Protein AF-A0A7Z9JFW4-F1 (afdb_monomer_lite)

Structure (mmCIF, N/CA/C/O backbone):
data_AF-A0A7Z9JFW4-F1
#
_entry.id   AF-A0A7Z9JFW4-F1
#
loop_
_atom_site.group_PDB
_atom_site.id
_atom_site.type_symbol
_atom_site.label_atom_id
_atom_site.label_alt_id
_atom_site.label_comp_id
_atom_site.label_asym_id
_atom_site.label_entity_id
_atom_site.label_seq_id
_atom_site.pdbx_PDB_ins_code
_atom_site.Cartn_x
_atom_site.Cartn_y
_atom_site.Cartn_z
_atom_site.occupancy
_atom_site.B_iso_or_equiv
_atom_site.auth_seq_id
_atom_site.auth_comp_id
_atom_site.auth_asym_id
_atom_site.auth_atom_id
_atom_site.pdbx_PDB_model_num
ATOM 1 N N . MET A 1 1 ? 30.391 -10.527 -26.927 1.00 85.06 1 MET A N 1
ATOM 2 C CA . MET A 1 1 ? 29.867 -9.853 -25.715 1.00 85.06 1 MET A CA 1
ATOM 3 C C . MET A 1 1 ? 31.038 -9.530 -24.788 1.00 85.06 1 MET A C 1
ATOM 5 O O . MET A 1 1 ? 31.976 -10.311 -24.766 1.00 85.06 1 MET A O 1
ATOM 9 N N . VAL A 1 2 ? 31.028 -8.392 -24.086 1.00 90.12 2 VAL A N 1
ATOM 10 C CA . VAL A 1 2 ? 32.145 -7.862 -23.277 1.00 90.12 2 VAL A CA 1
ATOM 11 C C . VAL A 1 2 ? 31.632 -7.439 -21.902 1.00 90.12 2 VAL A C 1
ATOM 13 O O . VAL A 1 2 ? 30.610 -6.757 -21.819 1.00 90.12 2 VAL A O 1
ATOM 16 N N . LEU A 1 3 ? 32.345 -7.816 -20.838 1.00 91.31 3 LEU A N 1
ATOM 17 C CA . LEU A 1 3 ? 32.046 -7.387 -19.472 1.00 91.31 3 LEU A CA 1
ATOM 18 C C . LEU A 1 3 ? 32.470 -5.926 -19.276 1.00 91.31 3 LEU A C 1
ATOM 20 O O . LEU A 1 3 ? 33.611 -5.555 -19.544 1.00 91.31 3 LEU A O 1
ATOM 24 N N . ARG A 1 4 ? 31.547 -5.095 -18.805 1.00 89.81 4 ARG A N 1
ATOM 25 C CA . ARG A 1 4 ? 31.754 -3.680 -18.491 1.00 89.81 4 ARG A CA 1
ATOM 26 C C . ARG A 1 4 ? 31.189 -3.379 -17.105 1.00 89.81 4 ARG A C 1
ATOM 28 O O . ARG A 1 4 ? 30.369 -4.128 -16.580 1.00 89.81 4 ARG A O 1
ATOM 35 N N . THR A 1 5 ? 31.612 -2.265 -16.521 1.00 90.56 5 THR A N 1
ATOM 36 C CA . THR A 1 5 ? 31.156 -1.825 -15.197 1.00 90.56 5 THR A CA 1
ATOM 37 C C . THR A 1 5 ? 30.564 -0.428 -15.311 1.00 90.56 5 THR A C 1
ATOM 39 O O . THR A 1 5 ? 31.155 0.446 -15.941 1.00 90.56 5 THR A O 1
ATOM 42 N N . GLY A 1 6 ? 29.387 -0.215 -14.726 1.00 88.12 6 GLY A N 1
ATOM 43 C CA . GLY A 1 6 ? 28.701 1.077 -14.700 1.00 88.12 6 GLY A CA 1
ATOM 44 C C . GLY A 1 6 ? 28.159 1.408 -13.312 1.00 88.12 6 GLY A C 1
ATOM 45 O O . GLY A 1 6 ? 28.368 0.668 -12.354 1.00 88.12 6 GLY A O 1
ATOM 46 N N . ARG A 1 7 ? 27.409 2.513 -13.202 1.00 88.69 7 ARG A N 1
ATOM 47 C CA . ARG A 1 7 ? 26.859 3.016 -11.925 1.00 88.69 7 ARG A CA 1
ATOM 48 C C . ARG A 1 7 ? 26.013 1.989 -11.160 1.00 88.69 7 ARG A C 1
ATOM 50 O O . ARG A 1 7 ? 25.976 2.028 -9.937 1.00 88.69 7 ARG A O 1
ATOM 57 N N . TYR A 1 8 ? 25.305 1.121 -11.877 1.00 83.94 8 TYR A N 1
ATOM 58 C CA . TYR A 1 8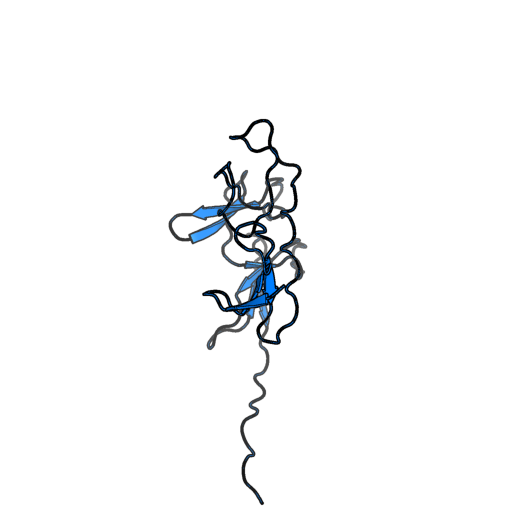 ? 24.376 0.147 -11.296 1.00 83.94 8 TYR A CA 1
ATOM 59 C C . TYR A 1 8 ? 24.993 -1.248 -11.100 1.00 83.94 8 TYR A C 1
ATOM 61 O O . TYR A 1 8 ? 24.293 -2.139 -10.636 1.00 83.94 8 TYR A O 1
ATOM 69 N N . GLY A 1 9 ? 26.276 -1.442 -11.438 1.00 88.44 9 GLY A N 1
ATOM 70 C CA . GLY A 1 9 ? 26.973 -2.725 -11.310 1.00 88.44 9 GLY A CA 1
ATOM 71 C C . GLY A 1 9 ? 27.695 -3.172 -12.583 1.00 88.44 9 GLY A C 1
ATOM 72 O O . GLY A 1 9 ? 27.882 -2.397 -13.529 1.00 88.44 9 GLY A O 1
ATOM 73 N N . LYS A 1 10 ? 28.127 -4.438 -12.586 1.00 91.38 10 LYS A N 1
ATOM 74 C CA . LYS A 1 10 ? 28.720 -5.099 -13.755 1.00 91.38 10 LYS A CA 1
ATOM 75 C C . LYS A 1 10 ? 27.616 -5.501 -14.737 1.00 91.38 10 LYS A C 1
ATOM 77 O O . LYS A 1 10 ? 26.527 -5.902 -14.338 1.00 91.38 10 LYS A O 1
ATOM 82 N N . PHE A 1 11 ? 27.900 -5.402 -16.026 1.00 93.12 11 PHE A N 1
ATOM 83 C CA . PHE A 1 11 ? 26.982 -5.785 -17.092 1.00 93.12 11 PHE A CA 1
ATOM 84 C C . PHE A 1 11 ? 27.750 -6.308 -18.302 1.00 93.12 11 PHE A C 1
ATOM 86 O O . PHE A 1 11 ? 28.926 -6.011 -18.499 1.00 93.12 11 PHE A O 1
ATOM 93 N N . VAL A 1 12 ? 27.076 -7.086 -19.136 1.00 92.69 12 VAL A N 1
ATOM 94 C CA . VAL A 1 12 ? 27.620 -7.627 -20.377 1.00 92.69 12 VAL A CA 1
ATOM 95 C C . VAL A 1 12 ? 26.999 -6.876 -21.546 1.00 92.69 12 VAL A C 1
ATOM 97 O O . VAL A 1 12 ? 25.784 -6.893 -21.719 1.00 92.69 12 VAL A O 1
ATOM 100 N N . ALA A 1 13 ? 27.828 -6.219 -22.352 1.00 92.12 13 ALA A N 1
ATOM 101 C CA . ALA A 1 13 ? 27.405 -5.474 -23.537 1.00 92.12 13 ALA A CA 1
ATOM 102 C C . ALA A 1 13 ? 27.876 -6.149 -24.831 1.00 92.12 13 ALA A C 1
ATOM 104 O O . ALA A 1 13 ? 28.789 -6.981 -24.826 1.00 92.12 13 ALA A O 1
ATOM 105 N N . CYS A 1 14 ? 27.290 -5.785 -25.970 1.00 92.75 14 CYS A N 1
ATOM 106 C CA . CYS A 1 14 ? 27.817 -6.222 -27.259 1.00 92.75 14 CYS A CA 1
ATOM 107 C C . CYS A 1 14 ? 29.221 -5.640 -27.523 1.00 92.75 14 CYS A C 1
ATOM 109 O O . CYS A 1 14 ? 29.525 -4.508 -27.148 1.00 92.75 14 CYS A O 1
ATOM 111 N N . SER A 1 15 ? 30.095 -6.414 -28.173 1.00 91.75 15 SER A N 1
ATOM 112 C CA . SER A 1 15 ? 31.443 -5.959 -28.552 1.00 91.75 15 SER A CA 1
ATOM 113 C C . SER A 1 15 ? 31.411 -4.881 -29.636 1.00 91.75 15 SER A C 1
ATOM 115 O O . SER A 1 15 ? 32.316 -4.058 -29.694 1.00 91.75 15 SER A O 1
ATOM 117 N N . THR A 1 16 ? 30.366 -4.862 -30.466 1.00 92.62 16 THR A N 1
ATOM 118 C CA . THR A 1 16 ? 30.209 -3.949 -31.609 1.00 92.62 16 THR A CA 1
ATOM 119 C C . THR A 1 16 ? 29.447 -2.663 -31.277 1.00 92.62 16 THR A C 1
ATOM 121 O O . THR A 1 16 ? 29.047 -1.941 -32.191 1.00 92.62 16 THR A O 1
ATOM 124 N N . TYR A 1 17 ? 29.238 -2.343 -29.995 1.00 86.81 17 TYR A N 1
ATOM 125 C CA . TYR A 1 17 ? 28.666 -1.058 -29.578 1.00 86.81 17 TYR A CA 1
ATOM 126 C C . TYR A 1 17 ? 29.443 0.110 -30.222 1.00 86.81 17 TYR A C 1
ATOM 128 O O . TYR A 1 17 ? 30.673 0.109 -30.144 1.00 86.81 17 TYR A O 1
ATOM 136 N N . PRO A 1 18 ? 28.782 1.102 -30.852 1.00 88.06 18 PRO A N 1
ATOM 137 C CA . PRO A 1 18 ? 27.354 1.436 -30.768 1.00 88.06 18 PRO A CA 1
ATOM 138 C C . PRO A 1 18 ? 26.443 0.772 -31.817 1.00 88.06 18 PRO A C 1
ATOM 140 O O . PRO A 1 18 ? 25.244 1.017 -31.800 1.00 88.06 18 PRO A O 1
ATOM 143 N N . LYS A 1 19 ? 26.965 -0.071 -32.721 1.00 91.38 19 LYS A N 1
ATOM 144 C CA . LYS A 1 19 ? 26.150 -0.745 -33.757 1.00 91.38 19 LYS A CA 1
ATOM 145 C C . LYS A 1 19 ? 25.179 -1.784 -33.180 1.00 91.38 19 LYS A C 1
ATOM 147 O O . LYS A 1 19 ? 24.217 -2.152 -33.840 1.00 91.38 19 LYS A O 1
ATOM 152 N N . CYS A 1 20 ? 25.445 -2.272 -31.970 1.00 90.12 20 CYS A N 1
ATOM 153 C CA . CYS A 1 20 ? 24.558 -3.145 -31.210 1.00 90.12 20 CYS A CA 1
ATOM 154 C C . CYS A 1 20 ? 24.521 -2.673 -29.750 1.00 90.12 20 CYS A C 1
ATOM 156 O O . CYS A 1 20 ? 25.565 -2.564 -29.103 1.00 90.12 20 CYS A O 1
ATOM 158 N N . ASP A 1 21 ? 23.320 -2.399 -29.247 1.00 88.12 21 ASP A N 1
ATOM 159 C CA . ASP A 1 21 ? 23.014 -1.815 -27.935 1.00 88.12 21 ASP A CA 1
ATOM 160 C C . ASP A 1 21 ? 22.497 -2.842 -26.913 1.00 88.12 21 ASP A C 1
ATOM 162 O O . ASP A 1 21 ? 22.077 -2.488 -25.813 1.00 88.12 21 ASP A O 1
ATOM 166 N N . HIS A 1 22 ? 22.568 -4.131 -27.245 1.00 89.56 22 HIS A N 1
ATOM 167 C CA . HIS A 1 22 ? 22.142 -5.202 -26.355 1.00 89.56 22 HIS A CA 1
ATOM 168 C C . HIS A 1 22 ? 23.008 -5.268 -25.082 1.00 89.56 22 HIS A C 1
ATOM 170 O O . HIS A 1 22 ? 24.235 -5.428 -25.152 1.00 89.56 22 HIS A O 1
ATOM 176 N N . VAL A 1 23 ? 22.355 -5.199 -23.916 1.00 89.38 23 VAL A N 1
ATOM 177 C CA . VAL A 1 23 ? 22.977 -5.208 -22.584 1.00 89.38 23 VAL A CA 1
ATOM 178 C C . VAL A 1 23 ? 22.273 -6.209 -21.668 1.00 89.38 23 VAL A C 1
ATOM 180 O O . VAL A 1 23 ? 21.050 -6.227 -21.579 1.00 89.38 23 VAL A O 1
ATOM 183 N N . ILE A 1 24 ? 23.057 -7.008 -20.943 1.00 89.56 24 ILE A N 1
ATOM 184 C CA . ILE A 1 24 ? 22.593 -7.928 -19.900 1.00 89.56 24 ILE A CA 1
ATOM 185 C C . ILE A 1 24 ? 23.188 -7.472 -18.569 1.00 89.56 24 ILE A C 1
ATOM 187 O O . ILE A 1 24 ? 24.409 -7.433 -18.420 1.00 89.56 24 ILE A O 1
ATOM 191 N N . ASN A 1 25 ? 22.344 -7.138 -17.596 1.00 89.69 25 ASN A N 1
ATOM 192 C CA . ASN A 1 25 ? 22.808 -6.772 -16.257 1.00 89.69 25 ASN A CA 1
ATOM 193 C C . ASN A 1 25 ? 23.199 -8.023 -15.463 1.00 89.69 25 ASN A C 1
ATOM 195 O O . ASN A 1 25 ? 22.567 -9.071 -15.614 1.00 89.69 25 ASN A O 1
ATOM 199 N N . LEU A 1 26 ? 24.221 -7.902 -14.615 1.00 90.25 26 LEU A N 1
ATOM 200 C CA . LEU A 1 26 ? 24.648 -8.971 -13.719 1.00 90.25 26 LEU A CA 1
ATOM 201 C C . LEU A 1 26 ? 24.434 -8.581 -12.252 1.00 90.25 26 LEU A C 1
ATOM 203 O O . LEU A 1 26 ? 24.562 -7.409 -11.891 1.00 90.25 26 LEU A O 1
ATOM 207 N N . ASP A 1 27 ? 24.150 -9.574 -11.415 1.00 86.44 27 ASP A N 1
ATOM 208 C CA . ASP A 1 27 ? 24.157 -9.456 -9.959 1.00 86.44 27 ASP A CA 1
ATOM 209 C C . ASP A 1 27 ? 25.582 -9.296 -9.407 1.00 86.44 27 ASP A C 1
ATOM 211 O O . ASP A 1 27 ? 26.580 -9.407 -10.129 1.00 86.44 27 ASP A O 1
ATOM 215 N N . LYS A 1 28 ? 25.693 -9.044 -8.095 1.00 83.56 28 LYS A N 1
ATOM 216 C CA . LYS A 1 28 ? 26.990 -8.921 -7.402 1.00 83.56 28 LYS A CA 1
ATOM 217 C C . LYS A 1 28 ? 27.861 -10.170 -7.578 1.00 83.56 28 LYS A C 1
ATOM 219 O O . LYS A 1 28 ? 29.071 -10.035 -7.745 1.00 83.56 28 LYS A O 1
ATOM 224 N N . ASP A 1 29 ? 27.228 -11.337 -7.633 1.00 84.50 29 ASP A N 1
ATOM 225 C CA . ASP A 1 29 ? 27.869 -12.646 -7.796 1.00 84.50 29 ASP A CA 1
ATOM 226 C C . ASP A 1 29 ? 28.155 -13.006 -9.268 1.00 84.50 29 ASP A C 1
ATOM 228 O O . ASP A 1 29 ? 28.641 -14.091 -9.566 1.00 84.50 29 ASP A O 1
ATOM 232 N N . GLY A 1 30 ? 27.870 -12.102 -10.217 1.00 81.69 30 GLY A N 1
ATOM 233 C CA . GLY A 1 30 ? 28.146 -12.301 -11.645 1.00 81.69 30 GLY A CA 1
ATOM 234 C C . GLY A 1 30 ? 27.074 -13.081 -12.413 1.00 81.69 30 GLY A C 1
ATOM 235 O O . GLY A 1 30 ? 27.242 -13.327 -13.608 1.00 81.69 30 GLY A O 1
ATOM 236 N N . ASN A 1 31 ? 25.961 -13.427 -11.766 1.00 87.06 31 ASN A N 1
ATOM 237 C CA . ASN A 1 31 ? 24.826 -14.099 -12.399 1.00 87.06 31 ASN A CA 1
ATOM 238 C C . ASN A 1 31 ? 23.979 -13.126 -13.224 1.00 87.06 31 ASN A C 1
ATOM 240 O O . ASN A 1 31 ? 23.897 -11.942 -12.909 1.00 87.06 31 ASN A O 1
ATOM 244 N N . LYS A 1 32 ? 23.342 -13.615 -14.295 1.00 87.00 32 LYS A N 1
ATOM 245 C CA . LYS A 1 32 ? 22.461 -12.791 -15.136 1.00 87.00 32 LYS A CA 1
ATOM 246 C C . LYS A 1 32 ? 21.197 -12.431 -14.363 1.00 87.00 32 LYS A C 1
ATOM 248 O O . LYS A 1 32 ? 20.466 -13.324 -13.943 1.00 87.00 32 LYS A O 1
ATOM 253 N N . LEU A 1 33 ? 20.911 -11.136 -14.264 1.00 84.75 33 LEU A N 1
ATOM 254 C CA . LEU A 1 33 ? 19.649 -10.664 -13.711 1.00 84.75 33 LEU A CA 1
ATOM 255 C C . LEU A 1 33 ? 18.500 -11.043 -14.654 1.00 84.75 33 LEU A C 1
ATOM 257 O O . LEU A 1 33 ? 18.603 -10.790 -15.863 1.00 84.75 33 LEU A O 1
ATOM 261 N N . PRO A 1 34 ? 17.396 -11.601 -14.132 1.00 80.75 34 PRO A N 1
ATOM 262 C CA . PRO A 1 34 ? 16.210 -11.816 -14.939 1.00 80.75 34 PRO A CA 1
ATOM 263 C C . PRO A 1 34 ? 15.689 -10.473 -15.478 1.00 80.75 34 PRO A C 1
ATOM 265 O O . PRO A 1 34 ? 15.812 -9.434 -14.812 1.00 80.75 34 PRO A O 1
ATOM 268 N N . PRO A 1 35 ? 15.109 -10.458 -16.693 1.00 77.75 35 PRO A N 1
ATOM 269 C CA . PRO A 1 35 ? 14.462 -9.266 -17.213 1.00 77.75 35 PRO A CA 1
ATOM 270 C C . PRO A 1 35 ? 13.348 -8.835 -16.260 1.00 77.75 35 PRO A C 1
ATOM 272 O O . PRO A 1 35 ? 12.663 -9.656 -15.650 1.00 77.75 35 PRO A O 1
ATOM 275 N N . LYS A 1 36 ? 13.164 -7.521 -16.130 1.00 77.00 36 LYS A N 1
ATOM 276 C CA . LYS A 1 36 ? 12.109 -6.979 -15.280 1.00 77.00 36 LYS A CA 1
ATOM 277 C C . LYS A 1 36 ? 10.753 -7.436 -15.809 1.00 77.00 36 LYS A C 1
ATOM 279 O O . LYS A 1 36 ? 10.448 -7.205 -16.978 1.00 77.00 36 LYS A O 1
ATOM 284 N N . GLU A 1 37 ? 9.955 -8.034 -14.933 1.00 78.12 37 GLU A N 1
ATOM 285 C CA . GLU A 1 37 ? 8.599 -8.469 -15.252 1.00 78.12 37 GLU A CA 1
ATOM 286 C C . GLU A 1 37 ? 7.786 -7.312 -15.856 1.00 78.12 37 GLU A C 1
ATOM 288 O O . GLU A 1 37 ? 7.856 -6.175 -15.355 1.00 78.12 37 GLU A O 1
ATOM 293 N N . PRO A 1 38 ? 7.035 -7.569 -16.942 1.00 76.69 38 PRO A N 1
ATOM 294 C CA . PRO A 1 38 ? 6.158 -6.566 -17.510 1.00 76.69 38 PRO A CA 1
ATOM 295 C C . PRO A 1 38 ? 5.085 -6.172 -16.485 1.00 76.69 38 PRO A C 1
ATOM 297 O O . PRO A 1 38 ? 4.685 -6.979 -15.645 1.00 76.69 38 PRO A O 1
ATOM 300 N N . PRO A 1 39 ? 4.607 -4.921 -16.531 1.00 78.69 39 PRO A N 1
ATOM 301 C CA . PRO A 1 39 ? 3.555 -4.479 -15.632 1.00 78.69 39 PRO A CA 1
ATOM 302 C C . PRO A 1 39 ? 2.262 -5.260 -15.892 1.00 78.69 39 PRO A C 1
ATOM 304 O O . PRO A 1 39 ? 1.859 -5.446 -17.042 1.00 78.69 39 PRO A O 1
ATOM 307 N N . VAL A 1 40 ? 1.604 -5.682 -14.813 1.00 83.38 40 VAL A N 1
ATOM 308 C CA . VAL A 1 40 ? 0.330 -6.408 -14.877 1.00 83.38 40 VAL A CA 1
ATOM 309 C C . VAL A 1 40 ? -0.772 -5.434 -15.287 1.00 83.38 40 VAL A C 1
ATOM 311 O O . VAL A 1 40 ? -0.892 -4.350 -14.707 1.00 83.38 40 VAL A O 1
ATOM 314 N N . LYS A 1 41 ? -1.554 -5.801 -16.306 1.00 81.31 41 LYS A N 1
ATOM 315 C CA . LYS A 1 41 ? -2.728 -5.035 -16.744 1.00 81.31 41 LYS A CA 1
ATOM 316 C C . LYS A 1 41 ? -3.878 -5.253 -15.769 1.00 81.31 41 LYS A C 1
ATOM 318 O O . LYS A 1 41 ? -4.068 -6.374 -15.312 1.00 81.31 41 LYS A O 1
ATOM 323 N N . THR A 1 42 ? -4.618 -4.195 -15.460 1.00 83.31 42 THR A N 1
ATOM 324 C CA . THR A 1 42 ? -5.864 -4.289 -14.693 1.00 83.31 42 THR A CA 1
ATOM 325 C C . THR A 1 42 ? -7.070 -4.089 -15.598 1.00 83.31 42 THR A C 1
ATOM 327 O O . THR A 1 42 ? -6.957 -3.525 -16.686 1.00 83.31 42 THR A O 1
ATOM 330 N N . ASP A 1 43 ? -8.241 -4.494 -15.112 1.00 80.56 43 ASP A N 1
ATOM 331 C CA . ASP A 1 43 ? -9.507 -4.392 -15.847 1.00 80.56 43 ASP A CA 1
ATOM 332 C C . ASP A 1 43 ? -10.083 -2.965 -15.882 1.00 80.56 43 ASP A C 1
ATOM 334 O O . ASP A 1 43 ? -11.096 -2.702 -16.526 1.00 80.56 43 ASP A O 1
ATOM 338 N N . LYS A 1 44 ? -9.438 -2.010 -15.199 1.00 80.31 44 LYS A N 1
ATOM 339 C CA . LYS A 1 44 ? -9.903 -0.622 -15.111 1.00 80.31 44 LYS A CA 1
ATOM 340 C C . LYS A 1 44 ? -9.354 0.233 -16.242 1.00 80.31 44 LYS A C 1
ATOM 342 O O . LYS A 1 44 ? -8.147 0.276 -16.485 1.00 80.31 44 LYS A O 1
ATOM 347 N N . GLU A 1 45 ? -10.233 1.009 -16.861 1.00 84.88 45 GLU A N 1
ATOM 348 C CA . GLU A 1 45 ? -9.853 2.009 -17.853 1.00 84.88 45 GLU A CA 1
ATOM 349 C C . GLU A 1 45 ? -9.233 3.250 -17.201 1.00 84.88 45 GLU A C 1
ATOM 351 O O . GLU A 1 45 ? -9.638 3.714 -16.134 1.00 84.88 45 GLU A O 1
ATOM 356 N N . CYS A 1 46 ? -8.249 3.838 -17.872 1.00 83.12 46 CYS A N 1
ATOM 357 C CA . CYS A 1 46 ? -7.659 5.099 -17.472 1.00 83.12 46 CYS A CA 1
ATO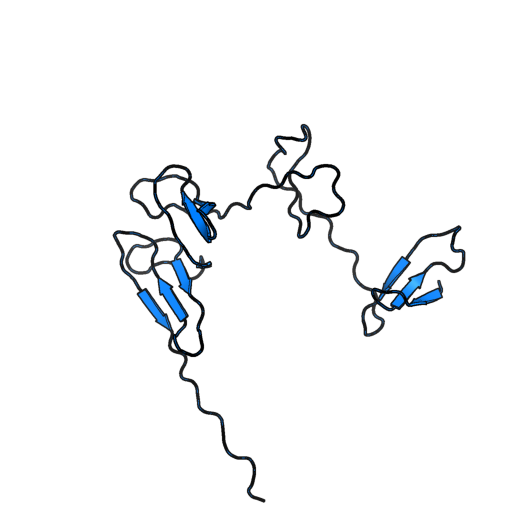M 358 C C . CYS A 1 46 ? -8.596 6.253 -17.869 1.00 83.12 46 CYS A C 1
ATOM 360 O O . CYS A 1 46 ? -8.773 6.516 -19.061 1.00 83.12 46 CYS A O 1
ATOM 362 N N . PRO A 1 47 ? -9.120 7.043 -16.914 1.00 83.25 47 PRO A N 1
ATOM 363 C CA . PRO A 1 47 ? -10.039 8.140 -17.219 1.00 83.25 47 PRO A CA 1
ATOM 364 C C . PRO A 1 47 ? -9.391 9.260 -18.045 1.00 83.25 47 PRO A C 1
ATOM 366 O O . PRO A 1 47 ? -10.097 10.039 -18.677 1.00 83.25 47 PRO A O 1
ATOM 369 N N . LYS A 1 48 ? -8.053 9.353 -18.052 1.00 82.56 48 LYS A N 1
ATOM 370 C CA . LYS A 1 48 ? -7.307 10.360 -18.827 1.00 82.56 48 LYS A CA 1
ATOM 371 C C . LYS A 1 48 ? -6.871 9.884 -20.207 1.00 82.56 48 LYS A C 1
ATOM 373 O O . LYS A 1 48 ? -6.596 10.707 -21.071 1.00 82.56 48 LYS A O 1
ATOM 378 N N . CYS A 1 49 ? -6.737 8.577 -20.386 1.00 76.25 49 CYS A N 1
ATOM 379 C CA . CYS A 1 49 ? -6.133 7.971 -21.559 1.00 76.25 49 CYS A CA 1
ATOM 380 C C . CYS A 1 49 ? -7.153 6.960 -22.096 1.00 76.25 49 CYS A C 1
ATOM 382 O O . CYS A 1 49 ? -7.088 5.789 -21.745 1.00 76.25 49 CYS A O 1
ATOM 384 N N . LYS A 1 50 ? -8.135 7.424 -22.882 1.00 75.69 50 LYS A N 1
ATOM 385 C CA . LYS A 1 50 ? -9.111 6.551 -23.551 1.00 75.69 50 LYS A CA 1
ATOM 386 C C . LYS A 1 50 ? -8.691 6.345 -25.015 1.00 75.69 50 LYS A C 1
ATOM 388 O O . LYS A 1 50 ? -8.572 7.356 -25.709 1.00 75.69 50 LYS A O 1
ATOM 393 N N . PRO A 1 51 ? -8.473 5.104 -25.505 1.00 69.44 51 PRO A N 1
ATOM 394 C CA . PRO A 1 51 ? -8.488 3.810 -24.805 1.00 69.44 51 PRO A CA 1
ATOM 395 C C . PRO A 1 51 ? -7.141 3.477 -24.127 1.00 69.44 51 PRO A C 1
ATOM 397 O O . PRO A 1 51 ? -6.073 3.626 -24.722 1.00 69.44 51 PRO A O 1
ATOM 400 N N . GLY A 1 52 ? -7.178 2.985 -22.888 1.00 77.25 52 GLY A N 1
ATOM 401 C CA . GLY A 1 52 ? -5.982 2.562 -22.160 1.00 77.25 52 GLY A CA 1
ATOM 402 C C . GLY A 1 52 ? -6.322 2.004 -20.784 1.00 77.25 52 GLY A C 1
ATOM 403 O O . GLY A 1 52 ? -6.994 2.667 -20.005 1.00 77.25 52 GLY A O 1
ATOM 404 N N . MET A 1 53 ? -5.863 0.792 -20.480 1.00 82.06 53 MET A N 1
ATOM 405 C CA . MET A 1 53 ? -6.041 0.169 -19.165 1.00 82.06 53 MET A CA 1
ATOM 406 C C . MET A 1 53 ? -5.019 0.694 -18.157 1.00 82.06 53 MET A C 1
ATOM 408 O O . MET A 1 53 ? -3.909 1.099 -18.520 1.00 82.06 53 MET A O 1
ATOM 412 N N . LEU A 1 54 ? -5.389 0.673 -16.881 1.00 82.88 54 LEU A N 1
ATOM 413 C CA . LEU A 1 54 ? -4.459 0.903 -15.789 1.00 82.88 54 LEU A CA 1
ATOM 414 C C . LEU A 1 54 ? -3.505 -0.296 -15.647 1.00 82.88 54 LEU A C 1
ATOM 416 O O . LEU A 1 54 ? -3.784 -1.424 -16.049 1.00 82.88 54 LEU A O 1
ATOM 420 N N . LEU A 1 55 ? -2.316 -0.017 -15.119 1.00 85.62 55 LEU A N 1
ATOM 421 C CA . LEU A 1 55 ? -1.238 -0.986 -14.955 1.00 85.62 55 LEU A CA 1
ATOM 422 C C . LEU A 1 55 ? -0.797 -0.990 -13.490 1.00 85.62 55 LEU A C 1
ATOM 424 O O . LEU A 1 55 ? -0.535 0.077 -12.927 1.00 85.62 55 LEU A O 1
ATOM 428 N N . ILE A 1 56 ? -0.636 -2.168 -12.885 1.00 83.25 56 ILE A N 1
ATOM 429 C CA . ILE A 1 56 ? -0.010 -2.291 -11.562 1.00 83.25 56 ILE A CA 1
ATOM 430 C C . ILE A 1 56 ? 1.493 -2.096 -11.744 1.00 83.25 56 ILE A C 1
ATOM 432 O O . ILE A 1 56 ? 2.173 -2.870 -12.423 1.00 83.25 56 ILE A O 1
ATOM 436 N N . ARG A 1 57 ? 2.033 -1.031 -11.146 1.00 75.94 57 ARG A N 1
ATOM 437 C CA . ARG A 1 57 ? 3.447 -0.660 -11.274 1.00 75.94 57 ARG A CA 1
ATOM 438 C C . ARG A 1 57 ? 4.042 -0.291 -9.930 1.00 75.94 57 ARG A C 1
ATOM 440 O O . ARG A 1 57 ? 3.422 0.385 -9.121 1.00 75.94 57 ARG A O 1
ATOM 447 N N . LYS A 1 58 ? 5.323 -0.621 -9.760 1.00 73.44 58 LYS A N 1
ATOM 448 C CA . LYS A 1 58 ? 6.125 -0.192 -8.602 1.00 73.44 58 LYS A CA 1
ATOM 449 C C . LYS A 1 58 ? 6.576 1.281 -8.690 1.00 73.44 58 LYS A C 1
ATOM 451 O O . LYS A 1 58 ? 7.085 1.818 -7.715 1.00 73.44 58 LYS A O 1
ATOM 456 N N . SER A 1 59 ? 6.481 1.933 -9.858 1.00 69.62 59 SER A N 1
ATOM 457 C CA . SER A 1 59 ? 7.053 3.272 -10.095 1.00 69.62 59 SER A CA 1
ATOM 458 C C . SER A 1 59 ? 6.338 4.053 -11.202 1.00 69.62 59 SER A C 1
ATOM 460 O O . SER A 1 59 ? 5.887 3.474 -12.188 1.00 69.62 59 SER A O 1
ATOM 462 N N . ARG A 1 60 ? 6.332 5.389 -11.063 1.00 65.75 60 ARG A N 1
ATOM 463 C CA . ARG A 1 60 ? 5.829 6.370 -12.045 1.00 65.75 60 ARG A CA 1
ATOM 464 C C . ARG A 1 60 ? 6.719 6.507 -13.293 1.00 65.75 60 ARG A C 1
ATOM 466 O O . ARG A 1 60 ? 6.325 7.143 -14.267 1.00 65.75 60 ARG A O 1
ATOM 473 N N . LYS A 1 61 ? 7.955 5.999 -13.261 1.00 65.31 61 LYS A N 1
ATOM 474 C CA . LYS A 1 61 ? 8.951 6.245 -14.316 1.00 65.31 61 LYS A CA 1
ATOM 475 C C . LYS A 1 61 ? 8.696 5.350 -15.540 1.00 65.31 61 LYS A C 1
ATOM 477 O O . LYS A 1 61 ? 8.502 4.145 -15.392 1.00 65.31 61 LYS A O 1
ATOM 482 N N . GLY A 1 62 ? 8.754 5.942 -16.737 1.00 63.19 62 GLY A N 1
ATOM 483 C CA . GLY A 1 62 ? 8.711 5.224 -18.022 1.00 63.19 62 GLY A CA 1
ATOM 484 C C . GLY A 1 62 ? 7.346 5.154 -18.719 1.00 63.19 62 GLY A C 1
ATOM 485 O O . GLY A 1 62 ? 7.220 4.414 -19.685 1.00 63.19 62 GLY A O 1
ATOM 486 N N . GLU A 1 63 ? 6.341 5.900 -18.255 1.00 66.75 63 GLU A N 1
ATOM 487 C CA . GLU A 1 63 ? 4.979 5.884 -18.810 1.00 66.75 63 GLU A CA 1
ATOM 488 C C . GLU A 1 63 ? 4.657 7.142 -19.619 1.00 66.75 63 GLU A C 1
ATOM 490 O O . GLU A 1 63 ? 5.015 8.252 -19.216 1.00 66.75 63 GLU A O 1
ATOM 495 N N . LYS A 1 64 ? 3.880 6.984 -20.698 1.00 70.88 64 LYS A N 1
ATOM 496 C CA . LYS A 1 64 ? 3.263 8.118 -21.408 1.00 70.88 64 LYS A CA 1
ATOM 497 C C . LYS A 1 64 ? 2.161 8.785 -20.565 1.00 70.88 64 LYS A C 1
ATOM 499 O O . LYS A 1 64 ? 2.057 10.008 -20.553 1.00 70.88 64 LYS A O 1
ATOM 504 N N . CYS A 1 65 ? 1.371 7.999 -19.823 1.00 77.31 65 CYS A N 1
ATOM 505 C CA . CYS A 1 65 ? 0.266 8.482 -18.986 1.00 77.31 65 CYS A CA 1
ATOM 506 C C . CYS A 1 65 ? 0.721 8.588 -17.513 1.00 77.31 65 CYS A C 1
ATOM 508 O O . CYS A 1 65 ? 1.171 7.613 -16.922 1.00 77.31 65 CYS A O 1
ATOM 510 N N . LYS A 1 66 ? 0.620 9.780 -16.905 1.00 77.12 66 LYS A N 1
ATOM 511 C CA . LYS A 1 66 ? 1.050 10.041 -15.508 1.00 77.12 66 LYS A CA 1
ATOM 512 C C . LYS A 1 66 ? -0.057 9.834 -14.462 1.00 77.12 66 LYS A C 1
ATOM 514 O O . LYS A 1 66 ? 0.160 10.181 -13.300 1.00 77.12 66 LYS A O 1
ATOM 519 N N . TYR A 1 67 ? -1.240 9.384 -14.878 1.00 83.75 67 TYR A N 1
ATOM 520 C CA . TYR A 1 67 ? -2.377 9.155 -13.990 1.00 83.75 67 TYR A CA 1
ATOM 521 C C . TYR A 1 67 ? -2.154 7.909 -13.131 1.00 83.75 67 TYR A C 1
ATOM 523 O O . TYR A 1 67 ? -1.642 6.907 -13.617 1.00 83.75 67 TYR A O 1
ATOM 531 N N . THR A 1 68 ? -2.546 7.986 -11.863 1.00 79.00 68 THR A N 1
ATOM 532 C CA . THR A 1 68 ? -2.458 6.887 -10.899 1.00 79.00 68 THR A CA 1
ATOM 533 C C . THR A 1 68 ? -3.716 6.895 -10.046 1.00 79.00 68 THR A C 1
ATOM 535 O O . THR A 1 68 ? -4.096 7.960 -9.556 1.00 79.00 68 THR A O 1
ATOM 538 N N . SER A 1 69 ? -4.316 5.731 -9.827 1.00 78.12 69 SER A N 1
ATOM 539 C CA . SER A 1 69 ? -5.369 5.523 -8.832 1.00 78.12 69 SER A CA 1
ATOM 540 C C . SER A 1 69 ? -4.829 4.674 -7.675 1.00 78.12 69 SER A C 1
ATOM 542 O O . SER A 1 69 ? -3.894 3.893 -7.889 1.00 78.12 69 SER A O 1
ATOM 544 N N . PRO A 1 70 ? -5.378 4.810 -6.455 1.00 79.12 70 PRO A N 1
ATOM 545 C CA . PRO A 1 70 ? -5.139 3.851 -5.383 1.00 79.12 70 PRO A CA 1
ATOM 546 C C . PRO A 1 70 ? -5.519 2.432 -5.814 1.00 79.12 70 PRO A C 1
ATOM 548 O O . PRO A 1 70 ? -6.329 2.236 -6.723 1.00 79.12 70 PRO A O 1
ATOM 551 N N . MET A 1 71 ? -4.895 1.453 -5.169 1.00 79.25 71 MET A N 1
ATOM 552 C CA . MET A 1 71 ? -5.255 0.053 -5.334 1.00 79.25 71 MET A CA 1
ATOM 553 C C . MET A 1 71 ? -6.452 -0.257 -4.441 1.00 79.25 71 MET A C 1
ATOM 555 O O . MET A 1 71 ? -6.513 0.242 -3.316 1.00 79.25 71 MET A O 1
ATOM 559 N N . GLU A 1 72 ? -7.375 -1.066 -4.948 1.00 77.31 72 GLU A N 1
ATOM 560 C CA . GLU A 1 72 ? -8.557 -1.471 -4.194 1.00 77.31 72 GLU A CA 1
ATOM 561 C C . GLU A 1 72 ? -8.150 -2.355 -3.026 1.00 77.31 72 GLU A C 1
ATOM 563 O O . GLU A 1 72 ? -7.355 -3.290 -3.165 1.00 77.31 72 GLU A O 1
ATOM 568 N N . LEU A 1 73 ? -8.711 -2.053 -1.860 1.00 81.06 73 LEU A N 1
ATOM 569 C CA . LEU A 1 73 ? -8.480 -2.851 -0.670 1.00 81.06 73 LEU A CA 1
ATOM 570 C C . LEU A 1 73 ? -9.314 -4.134 -0.676 1.00 81.06 73 LEU A C 1
ATOM 572 O O . LEU A 1 73 ? -8.893 -5.098 -0.038 1.00 81.06 73 LEU A O 1
ATOM 576 N N . ASN A 1 74 ? -10.432 -4.188 -1.415 1.00 85.00 74 ASN A N 1
ATOM 577 C CA . ASN A 1 74 ? -11.389 -5.305 -1.411 1.00 85.00 74 ASN A CA 1
ATOM 578 C C . ASN A 1 74 ? -11.753 -5.700 0.029 1.00 85.00 74 ASN A C 1
ATOM 580 O O . ASN A 1 74 ? -11.464 -6.813 0.475 1.00 85.00 74 ASN A O 1
ATOM 584 N N . LEU A 1 75 ? -12.270 -4.728 0.782 1.00 85.81 75 LEU A N 1
ATOM 585 C CA . LEU A 1 75 ? -12.662 -4.866 2.181 1.00 85.81 75 LEU A CA 1
ATOM 586 C C . LEU A 1 75 ? -14.096 -4.386 2.353 1.00 85.81 75 LEU A C 1
ATOM 588 O O . LEU A 1 75 ? -14.461 -3.333 1.833 1.00 85.81 75 LEU A O 1
ATOM 592 N N . ASN A 1 76 ? -14.867 -5.123 3.145 1.00 85.50 76 ASN A N 1
ATOM 593 C CA . ASN A 1 76 ? -16.217 -4.732 3.522 1.00 85.50 76 ASN A CA 1
ATOM 594 C C . ASN A 1 76 ? -16.183 -3.645 4.601 1.00 85.50 76 ASN A C 1
ATOM 596 O O . ASN A 1 76 ? -15.353 -3.683 5.515 1.00 85.50 76 ASN A O 1
ATOM 600 N N . CYS A 1 77 ? -17.102 -2.686 4.512 1.00 87.50 77 CYS A N 1
ATOM 601 C CA . CYS A 1 77 ? -17.288 -1.697 5.562 1.00 87.50 77 CYS A CA 1
ATOM 602 C C . CYS A 1 77 ? -17.823 -2.377 6.843 1.00 87.50 77 CYS A C 1
ATOM 604 O O . CYS A 1 77 ? -18.739 -3.190 6.748 1.00 87.50 77 CYS A O 1
ATOM 606 N N . PRO A 1 78 ? -17.272 -2.070 8.033 1.00 84.62 78 PRO A N 1
ATOM 607 C CA . PRO A 1 78 ? -17.689 -2.703 9.285 1.00 84.62 78 PRO A CA 1
ATOM 608 C C . PRO A 1 78 ? -18.976 -2.109 9.884 1.00 84.62 78 PRO A C 1
ATOM 610 O O . PRO A 1 78 ? -19.506 -2.671 10.840 1.00 84.62 78 PRO A O 1
ATOM 613 N N . GLU A 1 79 ? -19.460 -0.978 9.364 1.00 82.62 79 GLU A N 1
ATOM 614 C CA . GLU A 1 79 ? -20.725 -0.356 9.781 1.00 82.62 79 GLU A CA 1
ATOM 615 C C . GLU A 1 79 ? -21.944 -1.167 9.308 1.00 82.62 79 GLU A C 1
ATOM 617 O O . GLU A 1 79 ? -21.947 -1.726 8.208 1.00 82.62 79 GLU A O 1
ATOM 622 N N . GLU A 1 80 ? -22.990 -1.213 10.140 1.00 77.50 80 GLU A N 1
ATOM 623 C CA . GLU A 1 80 ? -24.219 -1.968 9.866 1.00 77.50 80 GLU A CA 1
ATOM 624 C C . GLU A 1 80 ? -24.876 -1.471 8.564 1.00 77.50 80 GLU A C 1
ATOM 626 O O . GLU A 1 80 ? -25.169 -0.285 8.414 1.00 77.50 80 GLU A O 1
ATOM 631 N N . ASN A 1 81 ? -25.121 -2.386 7.620 1.00 76.12 81 ASN A N 1
ATOM 632 C CA . ASN A 1 81 ? -25.769 -2.125 6.324 1.00 76.12 81 ASN A CA 1
ATOM 633 C C . ASN A 1 81 ? -25.035 -1.154 5.379 1.00 76.12 81 ASN A C 1
ATOM 635 O O . ASN A 1 81 ? -25.664 -0.504 4.542 1.00 76.12 81 ASN A O 1
ATOM 639 N N . CYS A 1 82 ? -23.707 -1.063 5.462 1.00 82.19 82 CYS A N 1
ATOM 640 C CA . CYS A 1 82 ? -22.926 -0.293 4.498 1.00 82.19 82 CYS A CA 1
ATOM 641 C C . CYS A 1 82 ? -22.246 -1.201 3.459 1.00 82.19 82 CYS A C 1
ATOM 643 O O . CYS A 1 82 ? -21.216 -1.814 3.722 1.00 82.19 82 CYS A O 1
ATOM 645 N N . GLU A 1 83 ? -22.768 -1.219 2.232 1.00 80.44 83 GLU A N 1
ATOM 646 C CA . GLU A 1 83 ? -22.140 -1.874 1.068 1.00 80.44 83 GLU A CA 1
ATOM 647 C C . GLU A 1 83 ? -21.131 -0.949 0.359 1.00 80.44 83 GLU A C 1
ATOM 649 O O . GLU A 1 83 ? -21.047 -0.897 -0.870 1.00 80.44 83 GLU A O 1
ATOM 654 N N . GLY A 1 84 ? -20.450 -0.086 1.110 1.00 82.75 84 GLY A N 1
ATOM 655 C CA . GLY A 1 84 ? -19.481 0.858 0.561 1.00 82.75 84 GLY A CA 1
ATOM 656 C C . GLY A 1 84 ? -18.081 0.270 0.471 1.00 82.75 84 GLY A C 1
ATOM 657 O O . GLY A 1 84 ? -17.636 -0.426 1.382 1.00 82.75 84 GLY A O 1
ATOM 658 N N . ASP A 1 85 ? -17.367 0.620 -0.596 1.00 85.00 85 ASP A N 1
ATOM 659 C CA . ASP A 1 85 ? -15.966 0.251 -0.766 1.00 85.00 85 ASP A CA 1
ATOM 660 C C . ASP A 1 85 ? -15.064 1.084 0.147 1.00 85.00 85 ASP A C 1
ATOM 662 O O . ASP A 1 85 ? -15.269 2.294 0.333 1.00 85.00 85 ASP A O 1
ATOM 666 N N . LEU A 1 86 ? -14.057 0.419 0.712 1.00 88.81 86 LEU A N 1
ATOM 667 C CA . LEU A 1 86 ? -13.008 1.041 1.507 1.00 88.81 86 LEU A CA 1
ATOM 668 C C . LEU A 1 86 ? -11.788 1.332 0.637 1.00 88.81 86 LEU A C 1
ATOM 670 O O . LEU A 1 86 ? -11.224 0.430 0.021 1.00 88.81 86 LEU A O 1
ATOM 674 N N . ASP A 1 87 ? -11.331 2.580 0.676 1.00 86.94 87 ASP A N 1
ATOM 675 C CA . ASP A 1 87 ? -10.169 3.041 -0.076 1.00 86.94 87 ASP A CA 1
ATOM 676 C C . ASP A 1 87 ? -9.167 3.777 0.814 1.00 86.94 87 ASP A C 1
ATOM 678 O O . ASP A 1 87 ? -9.490 4.379 1.846 1.00 86.94 87 ASP A O 1
ATOM 682 N N . HIS A 1 88 ? -7.908 3.772 0.376 1.00 86.44 88 HIS A N 1
ATOM 683 C CA . HIS A 1 88 ? -6.875 4.597 0.985 1.00 86.44 88 HIS A CA 1
ATOM 684 C C . HIS A 1 88 ? -7.078 6.073 0.640 1.00 86.44 88 HIS A C 1
ATOM 686 O O . HIS A 1 88 ? -6.727 6.534 -0.448 1.00 86.44 88 HIS A O 1
ATOM 692 N N . THR A 1 89 ? -7.549 6.836 1.621 1.00 86.25 89 THR A N 1
ATOM 693 C CA . THR A 1 89 ? -7.790 8.274 1.503 1.00 86.25 89 THR A CA 1
ATOM 694 C C . THR A 1 89 ? -6.786 9.066 2.335 1.00 86.25 89 THR A C 1
ATOM 696 O O . THR A 1 89 ? -6.259 8.606 3.351 1.00 86.25 89 THR A O 1
ATOM 699 N N . ARG A 1 90 ? -6.468 10.286 1.894 1.00 87.81 90 ARG A N 1
ATOM 700 C CA . ARG A 1 90 ? -5.618 11.210 2.649 1.00 87.81 90 ARG A CA 1
ATOM 701 C C . ARG A 1 90 ? -6.487 12.161 3.465 1.00 87.81 90 ARG A C 1
ATOM 703 O O . ARG A 1 90 ? -7.162 13.007 2.894 1.00 87.81 90 ARG A O 1
ATOM 710 N N . ILE A 1 91 ? -6.386 12.071 4.789 1.00 88.12 91 ILE A N 1
ATOM 711 C CA . ILE A 1 91 ? -7.056 12.970 5.734 1.00 88.12 91 ILE A CA 1
ATOM 712 C C . ILE A 1 91 ? -5.976 13.832 6.398 1.00 88.12 91 ILE A C 1
ATOM 714 O O . ILE A 1 91 ? -5.161 13.370 7.205 1.00 88.12 91 ILE A O 1
ATOM 718 N N . GLY A 1 92 ? -5.890 15.094 5.970 1.00 88.62 92 GLY A N 1
ATOM 719 C CA . GLY A 1 92 ? -4.822 16.014 6.365 1.00 88.62 92 GLY A CA 1
ATOM 720 C C . GLY A 1 92 ? -3.419 15.493 6.005 1.00 88.62 92 GLY A C 1
ATOM 721 O O . GLY A 1 92 ? -3.057 15.342 4.832 1.00 88.62 92 GLY A O 1
ATOM 722 N N . ARG A 1 93 ? -2.588 15.238 7.027 1.00 88.00 93 ARG A N 1
ATOM 723 C CA . ARG A 1 93 ? -1.227 14.680 6.862 1.00 88.00 93 ARG A CA 1
ATOM 724 C C . ARG A 1 93 ? -1.166 13.152 6.941 1.00 88.00 93 ARG A C 1
ATOM 726 O O . ARG A 1 93 ? -0.116 12.593 6.638 1.00 88.00 93 ARG A O 1
ATOM 733 N N . ARG A 1 94 ? -2.244 12.476 7.345 1.00 83.81 94 ARG A N 1
ATOM 734 C CA . ARG A 1 94 ? -2.269 11.019 7.541 1.00 83.81 94 ARG A CA 1
ATOM 735 C C . ARG A 1 94 ? -3.016 10.337 6.396 1.00 83.81 94 ARG A C 1
ATOM 737 O O . ARG A 1 94 ? -3.874 10.935 5.750 1.00 83.81 94 ARG A O 1
ATOM 744 N N . ARG A 1 95 ? -2.661 9.080 6.131 1.00 86.81 95 ARG A N 1
ATOM 745 C CA . ARG A 1 95 ? -3.471 8.187 5.296 1.00 86.81 95 ARG A CA 1
ATOM 746 C C . ARG A 1 95 ? -4.408 7.407 6.210 1.00 86.81 95 ARG A C 1
ATOM 748 O O . ARG A 1 95 ? -3.971 6.949 7.263 1.00 86.81 95 ARG A O 1
ATOM 755 N N . ALA A 1 96 ? -5.660 7.303 5.801 1.00 90.56 96 ALA A N 1
ATOM 756 C CA . ALA A 1 96 ? -6.713 6.567 6.478 1.00 90.56 96 ALA A CA 1
ATOM 757 C C . ALA A 1 96 ? -7.340 5.582 5.490 1.00 90.56 96 ALA A C 1
ATOM 759 O O . ALA A 1 96 ? -7.278 5.786 4.275 1.00 90.56 96 ALA A O 1
ATOM 760 N N . ILE A 1 97 ? -7.933 4.520 6.015 1.00 91.00 97 ILE A N 1
ATOM 761 C CA . ILE A 1 97 ? -8.883 3.696 5.276 1.00 91.00 97 ILE A CA 1
ATOM 762 C C . ILE A 1 97 ? -10.248 4.311 5.542 1.00 91.00 97 ILE A C 1
ATOM 764 O O . ILE A 1 97 ? -10.665 4.383 6.696 1.00 91.00 97 ILE A O 1
ATOM 768 N N . ALA A 1 98 ? -10.895 4.817 4.501 1.00 89.94 98 ALA A N 1
ATOM 769 C CA . ALA A 1 98 ? -12.185 5.479 4.624 1.00 89.94 98 ALA A CA 1
ATOM 770 C C . ALA A 1 98 ? -13.188 4.837 3.674 1.00 89.94 98 ALA A C 1
ATOM 772 O O . ALA A 1 98 ? -12.817 4.385 2.587 1.00 89.94 98 ALA A O 1
ATOM 773 N N . CYS A 1 99 ? -14.447 4.803 4.095 1.00 89.62 99 CYS A N 1
ATOM 774 C CA . CYS A 1 99 ? -15.529 4.379 3.226 1.00 89.62 99 CYS A CA 1
ATOM 775 C C . CYS A 1 99 ? -15.902 5.502 2.259 1.00 89.62 99 CYS A C 1
ATOM 777 O O . CYS A 1 99 ? -15.918 6.675 2.621 1.00 89.62 99 CYS A O 1
ATOM 779 N N . SER A 1 100 ? -16.219 5.131 1.023 1.00 85.06 100 SER A N 1
ATOM 780 C CA . SER A 1 100 ? -16.744 6.057 0.018 1.00 85.06 100 SER A CA 1
ATOM 781 C C . SER A 1 100 ? -18.196 6.483 0.286 1.00 85.06 100 SER A C 1
ATOM 783 O O . SER A 1 100 ? -18.589 7.571 -0.130 1.00 85.06 100 SER A O 1
ATOM 785 N N . LYS A 1 101 ? -18.991 5.641 0.969 1.00 86.88 101 LYS A N 1
ATOM 786 C CA . LYS A 1 101 ? -20.437 5.849 1.187 1.00 86.88 101 LYS A CA 1
ATOM 787 C C . LYS A 1 101 ? -20.812 6.335 2.593 1.00 86.88 101 LYS A C 1
ATOM 789 O O . LYS A 1 101 ? -21.862 6.949 2.740 1.00 86.88 101 LYS A O 1
ATOM 794 N N . CYS A 1 102 ? -20.001 6.063 3.616 1.00 87.31 102 CYS A N 1
ATOM 795 C CA . CYS A 1 102 ? -20.297 6.434 5.008 1.00 87.31 102 CYS A CA 1
ATOM 796 C C . CYS A 1 102 ? -19.126 7.172 5.673 1.00 87.31 102 CYS A C 1
ATOM 798 O O . CYS A 1 102 ? -18.030 7.237 5.121 1.00 87.31 102 CYS A O 1
ATOM 800 N N . GLU A 1 103 ? -19.339 7.701 6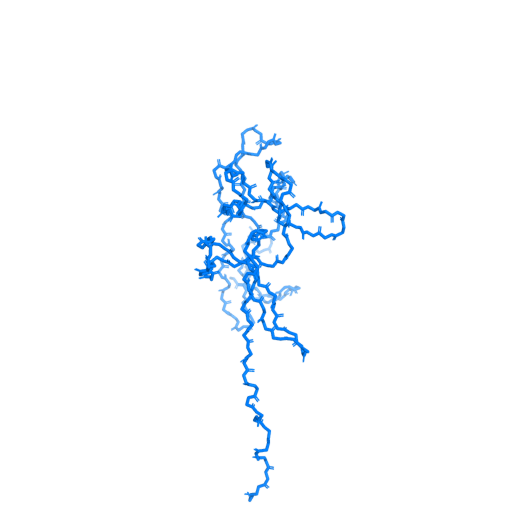.882 1.00 87.12 103 GLU A N 1
ATOM 801 C CA . GLU A 1 103 ? -18.331 8.471 7.633 1.00 87.12 103 GLU A CA 1
ATOM 802 C C . GLU A 1 103 ? -17.244 7.607 8.298 1.00 87.12 103 GLU A C 1
ATOM 804 O O . GLU A 1 103 ? -16.388 8.121 9.022 1.00 87.12 103 GLU A O 1
ATOM 809 N N . PHE A 1 104 ? -17.244 6.296 8.048 1.00 89.81 104 PHE A N 1
ATOM 810 C CA . PHE A 1 104 ? -16.289 5.373 8.641 1.00 89.81 104 PHE A CA 1
ATOM 811 C C . PHE A 1 104 ? -14.843 5.700 8.238 1.00 89.81 104 PHE A C 1
ATOM 813 O O . PHE A 1 104 ? -14.502 5.801 7.054 1.00 89.81 104 PHE A O 1
ATOM 820 N N . GLN A 1 105 ? -13.975 5.810 9.247 1.00 89.75 105 GLN A N 1
ATOM 821 C CA . GLN A 1 105 ? -12.547 6.070 9.095 1.00 89.75 105 GLN A CA 1
ATOM 822 C C . GLN A 1 105 ? -11.741 5.192 10.052 1.00 89.75 105 GLN A C 1
ATOM 824 O O . GLN A 1 105 ? -11.945 5.212 11.264 1.00 89.75 105 GLN A O 1
ATOM 829 N N . ALA A 1 106 ? -10.755 4.484 9.512 1.00 89.38 106 ALA A N 1
ATOM 830 C CA . ALA A 1 106 ? -9.826 3.658 10.264 1.00 89.38 106 ALA A CA 1
ATOM 831 C C . ALA A 1 106 ? -8.372 4.054 9.992 1.00 89.38 106 ALA A C 1
ATOM 833 O O . ALA A 1 106 ? -7.976 4.380 8.869 1.00 89.38 106 ALA A O 1
ATOM 834 N N . TYR A 1 107 ? -7.551 3.982 11.038 1.00 89.00 107 TYR A N 1
ATOM 835 C CA . TYR A 1 107 ? -6.123 4.277 10.978 1.00 89.00 107 TYR A CA 1
ATOM 836 C C . TYR A 1 107 ? -5.319 3.059 11.415 1.00 89.00 107 TYR A C 1
ATOM 838 O O . TYR A 1 107 ? -5.511 2.544 12.514 1.00 89.00 107 TYR A O 1
ATOM 846 N N . GLY A 1 108 ? -4.365 2.649 10.586 1.00 86.19 108 GLY A N 1
ATOM 847 C CA . GLY A 1 108 ? -3.488 1.520 10.873 1.00 86.19 108 GLY A CA 1
ATOM 848 C C . GLY A 1 108 ? -3.241 0.671 9.638 1.00 86.19 108 GLY A C 1
ATOM 849 O O . GLY A 1 108 ? -3.644 1.034 8.531 1.00 86.19 108 GLY A O 1
ATOM 850 N N . ASN A 1 109 ? -2.559 -0.449 9.847 1.00 88.38 109 ASN A N 1
ATOM 851 C CA . ASN A 1 109 ? -2.389 -1.462 8.818 1.00 88.38 109 ASN A CA 1
ATOM 852 C C . ASN A 1 109 ? -3.578 -2.420 8.877 1.00 88.38 109 ASN A C 1
ATOM 854 O O . ASN A 1 109 ? -3.953 -2.858 9.962 1.00 88.38 109 ASN A O 1
ATOM 858 N N . VAL A 1 110 ? -4.159 -2.723 7.719 1.00 89.56 110 VAL A N 1
ATOM 859 C CA . VAL A 1 110 ? -5.218 -3.730 7.602 1.00 89.56 110 VAL A CA 1
ATOM 860 C C . VAL A 1 110 ? -4.588 -5.111 7.641 1.00 89.56 110 VAL A C 1
ATOM 862 O O . VAL A 1 110 ? -3.642 -5.365 6.895 1.00 89.56 110 VAL A O 1
ATOM 865 N N . ASP A 1 111 ? -5.167 -6.001 8.434 1.00 88.25 111 ASP A N 1
ATOM 866 C CA . ASP A 1 111 ? -4.914 -7.430 8.355 1.00 88.25 111 ASP A CA 1
ATOM 867 C C . ASP A 1 111 ? -6.202 -8.182 7.999 1.00 88.25 111 ASP A C 1
ATOM 869 O O . ASP A 1 111 ? -7.252 -7.987 8.613 1.00 88.25 111 ASP A O 1
ATOM 873 N N . LYS A 1 112 ? -6.113 -9.014 6.958 1.00 88.38 112 LYS A N 1
ATOM 874 C CA . LYS A 1 112 ? -7.198 -9.882 6.470 1.00 88.38 112 LYS A CA 1
ATOM 875 C C . LYS A 1 112 ? -7.098 -11.302 7.031 1.00 88.38 112 LYS A C 1
ATOM 877 O O . LYS A 1 112 ? -8.033 -12.078 6.886 1.00 88.38 112 LYS A O 1
ATOM 882 N N . SER A 1 113 ? -5.951 -11.650 7.609 1.00 87.50 113 SER A N 1
ATOM 883 C CA . SER A 1 113 ? -5.633 -13.009 8.060 1.00 87.50 113 SER A CA 1
ATOM 884 C C . SER A 1 113 ? -6.270 -13.303 9.413 1.00 87.50 113 SER A C 1
ATOM 886 O O . SER A 1 113 ? -6.669 -14.432 9.673 1.00 87.50 113 SER A O 1
ATOM 888 N N . ASN A 1 114 ? -6.400 -12.264 10.241 1.00 87.00 114 ASN A N 1
ATOM 889 C CA . ASN A 1 114 ? -6.971 -12.325 11.577 1.00 87.00 114 ASN A CA 1
ATOM 890 C C . ASN A 1 114 ? -8.328 -11.600 11.600 1.00 87.00 114 ASN A C 1
ATOM 892 O O . ASN A 1 114 ? -8.378 -10.402 11.905 1.00 87.00 114 ASN A O 1
ATOM 896 N N . PRO A 1 115 ? -9.437 -12.268 11.229 1.00 87.25 115 PRO A N 1
ATOM 897 C CA . PRO A 1 115 ? -10.776 -11.708 11.372 1.00 87.25 115 PRO A CA 1
ATOM 898 C C . PRO A 1 115 ? -11.163 -11.574 12.851 1.00 87.25 115 PRO A C 1
ATOM 900 O O . PRO A 1 115 ? -10.565 -12.177 13.741 1.00 87.25 115 PRO A O 1
ATOM 903 N N . CYS A 1 116 ? -12.177 -10.762 13.139 1.00 86.38 116 CYS A N 1
ATOM 904 C CA . CYS A 1 116 ? -12.612 -10.555 14.516 1.00 86.38 116 CYS A CA 1
ATOM 905 C C . CYS A 1 116 ? -13.496 -11.710 15.003 1.00 86.38 116 CYS A C 1
ATOM 907 O O . CYS A 1 116 ? -14.610 -11.879 14.511 1.00 86.38 116 CYS A O 1
ATOM 909 N N . GLU A 1 117 ? -13.061 -12.419 16.044 1.00 85.00 117 GLU A N 1
ATOM 910 C CA . GLU A 1 117 ? -13.811 -13.539 16.634 1.00 85.00 117 GLU A CA 1
ATOM 911 C C . GLU A 1 117 ? -15.150 -13.119 17.261 1.00 85.00 117 GLU A C 1
ATOM 913 O O . GLU A 1 117 ? -16.114 -13.877 17.246 1.00 85.00 117 GLU A O 1
ATOM 918 N N . LYS A 1 118 ? -15.248 -11.892 17.793 1.00 86.25 118 LYS A N 1
ATOM 919 C CA . LYS A 1 118 ? -16.454 -11.434 18.506 1.00 86.25 118 LYS A CA 1
ATOM 920 C C . LYS A 1 118 ? -17.594 -10.985 17.598 1.00 86.25 118 LYS A C 1
ATOM 922 O O . LYS A 1 118 ? -18.753 -11.143 17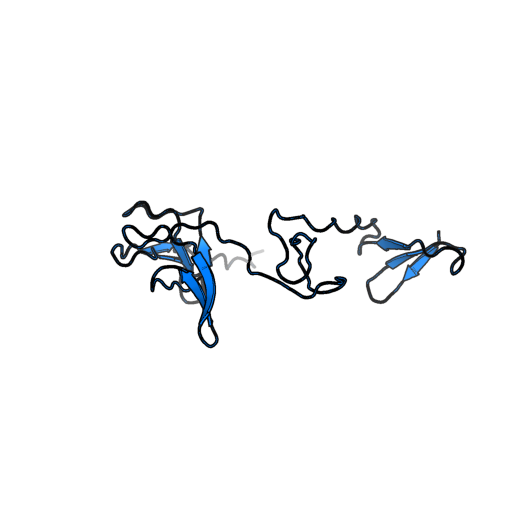.962 1.00 86.25 118 LYS A O 1
ATOM 927 N N . CYS A 1 119 ? -17.284 -10.354 16.469 1.00 84.44 119 CYS A N 1
ATOM 928 C CA . CYS A 1 119 ? -18.299 -9.779 15.577 1.00 84.44 119 CYS A CA 1
ATOM 929 C C . CYS A 1 119 ? -18.292 -10.371 14.167 1.00 84.44 119 CYS A C 1
ATOM 931 O O . CYS A 1 119 ? -19.103 -9.955 13.344 1.00 84.44 119 CYS A O 1
ATOM 933 N N . GLY A 1 120 ? -17.375 -11.296 13.872 1.00 82.25 120 GLY A N 1
ATOM 934 C CA . GLY A 1 120 ? -17.236 -11.909 12.553 1.00 82.25 120 GLY A CA 1
ATOM 935 C C . GLY A 1 120 ? -16.724 -10.960 11.469 1.00 82.25 120 GLY A C 1
ATOM 936 O O . GLY A 1 120 ? -16.825 -11.284 10.289 1.00 82.25 120 GLY A O 1
ATOM 937 N N . ASN A 1 121 ? -16.195 -9.781 11.828 1.00 85.88 121 ASN A N 1
ATOM 938 C CA . ASN A 1 121 ? -15.673 -8.848 10.831 1.00 85.88 121 ASN A CA 1
ATOM 939 C C . ASN A 1 121 ? -14.498 -9.475 10.069 1.00 85.88 121 ASN A C 1
ATOM 941 O O . ASN A 1 121 ? -13.584 -10.025 10.686 1.00 85.88 121 ASN A O 1
ATOM 945 N N . SER A 1 122 ? -14.496 -9.336 8.743 1.00 86.50 122 SER A N 1
ATOM 946 C CA . SER A 1 122 ? -13.549 -10.017 7.847 1.00 86.50 122 SER A CA 1
ATOM 947 C C . SER A 1 122 ? -12.115 -9.490 7.922 1.00 86.50 122 SER A C 1
ATOM 949 O O . SER A 1 122 ? -11.208 -10.090 7.353 1.00 86.50 122 SER A O 1
ATOM 951 N N . TRP A 1 123 ? -11.891 -8.370 8.610 1.00 90.19 123 TRP A N 1
ATOM 952 C CA . TRP A 1 123 ? -10.576 -7.757 8.743 1.00 90.19 123 TRP A CA 1
ATOM 953 C C . TRP A 1 123 ? -10.418 -7.011 10.069 1.00 90.19 123 TRP A C 1
ATOM 955 O O . TRP A 1 123 ? -11.390 -6.598 10.712 1.00 90.19 123 TRP A O 1
ATOM 965 N N . THR A 1 124 ? -9.169 -6.815 10.476 1.00 90.81 124 THR A N 1
ATOM 966 C CA . THR A 1 124 ? -8.789 -6.109 11.704 1.00 90.81 124 THR A CA 1
ATOM 967 C C . THR A 1 124 ? -7.650 -5.121 11.446 1.00 90.81 124 THR A C 1
ATOM 969 O O . THR A 1 124 ? -7.082 -5.054 10.353 1.00 90.81 124 THR A O 1
ATOM 972 N N . LEU A 1 125 ? -7.356 -4.272 12.431 1.00 90.75 125 LEU A N 1
ATOM 973 C CA . LEU A 1 125 ? -6.252 -3.318 12.390 1.00 90.75 125 LEU A CA 1
ATOM 974 C C . LEU A 1 125 ? -5.094 -3.821 13.242 1.00 90.75 125 LEU A C 1
ATOM 976 O O . LEU A 1 125 ? -5.270 -4.056 14.434 1.00 90.75 125 LEU A O 1
ATOM 980 N N . VAL A 1 126 ? -3.901 -3.886 12.660 1.00 91.19 126 VAL A N 1
ATOM 981 C CA . VAL A 1 126 ? -2.685 -4.304 13.364 1.00 91.19 126 VAL A CA 1
ATOM 982 C C . VAL A 1 126 ? -1.783 -3.106 13.629 1.00 91.19 126 VAL A C 1
ATOM 984 O O . VAL A 1 126 ? -1.476 -2.296 12.744 1.00 91.19 126 VAL A O 1
ATOM 987 N N . LYS A 1 127 ? -1.324 -3.006 14.875 1.00 87.56 127 LYS A N 1
ATOM 988 C CA . LYS A 1 12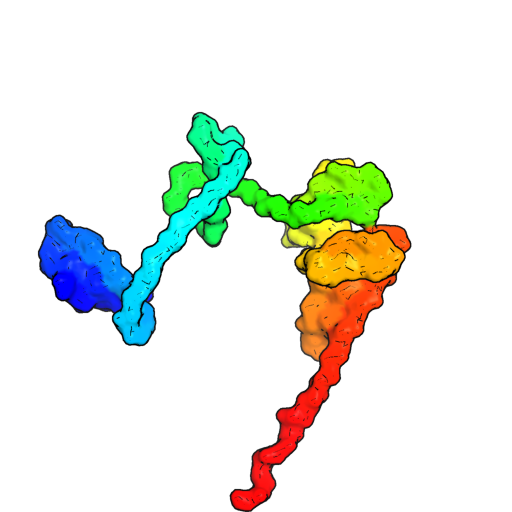7 ? -0.236 -2.127 15.300 1.00 87.56 127 LYS A CA 1
ATOM 989 C C . LYS A 1 127 ? 0.961 -2.995 15.652 1.00 87.56 127 LYS A C 1
ATOM 991 O O . LYS A 1 127 ? 0.912 -3.738 16.622 1.00 87.56 127 LYS A O 1
ATOM 996 N N . ASN A 1 128 ? 2.026 -2.883 14.864 1.00 84.81 128 ASN A N 1
ATOM 997 C CA . ASN A 1 128 ? 3.245 -3.664 15.064 1.00 84.81 128 ASN A CA 1
ATOM 998 C C . ASN A 1 128 ? 3.919 -3.325 16.400 1.00 84.81 128 ASN A C 1
ATOM 1000 O O . ASN A 1 128 ? 3.876 -2.171 16.844 1.00 84.81 128 ASN A O 1
ATOM 1004 N N . LYS A 1 129 ? 4.622 -4.312 16.971 1.00 83.56 129 LYS A N 1
ATOM 1005 C CA . LYS A 1 129 ? 5.422 -4.131 18.183 1.00 83.56 129 LYS A CA 1
ATOM 1006 C C . LYS A 1 129 ? 6.404 -2.965 18.085 1.00 83.56 129 LYS A C 1
ATOM 1008 O O . LYS A 1 129 ? 7.031 -2.698 17.059 1.00 83.56 129 LYS A O 1
ATOM 1013 N N . THR A 1 130 ? 6.572 -2.291 19.211 1.00 84.56 130 THR A N 1
ATOM 1014 C CA . THR A 1 130 ? 7.619 -1.294 19.447 1.00 84.56 130 THR A CA 1
ATOM 1015 C C . THR A 1 130 ? 8.398 -1.696 20.694 1.00 84.56 130 THR A C 1
ATOM 1017 O O . THR A 1 130 ? 7.938 -2.530 21.464 1.00 84.56 130 THR A O 1
ATOM 1020 N N . LYS A 1 131 ? 9.546 -1.062 20.971 1.00 81.62 131 LYS A N 1
ATOM 1021 C CA . LYS A 1 131 ? 10.351 -1.365 22.175 1.00 81.62 131 LYS A CA 1
ATOM 1022 C C . LYS A 1 131 ? 9.570 -1.311 23.499 1.00 81.62 131 LYS A C 1
ATOM 1024 O O . LYS A 1 131 ? 10.029 -1.864 24.485 1.00 81.62 131 LYS A O 1
ATOM 1029 N N . LYS A 1 132 ? 8.448 -0.585 23.538 1.00 82.56 132 LYS A N 1
ATOM 1030 C CA . LYS A 1 132 ? 7.639 -0.356 24.744 1.00 82.56 132 LYS A CA 1
ATOM 1031 C C . LYS A 1 132 ? 6.261 -1.020 24.706 1.00 82.56 132 LYS A C 1
ATOM 1033 O O . LYS A 1 132 ? 5.572 -0.970 25.716 1.00 82.56 132 LYS A O 1
ATOM 1038 N N . LYS A 1 133 ? 5.806 -1.516 23.550 1.00 81.06 133 LYS A N 1
ATOM 1039 C CA . LYS A 1 133 ? 4.428 -1.997 23.372 1.00 81.06 133 LYS A CA 1
ATOM 1040 C C . LYS A 1 133 ? 4.391 -3.241 22.483 1.00 81.06 133 LYS A C 1
ATOM 1042 O O . LYS A 1 133 ? 5.076 -3.219 21.454 1.00 81.06 133 LYS A O 1
ATOM 1047 N N . PRO A 1 134 ? 3.597 -4.260 22.849 1.00 85.06 134 PRO A N 1
ATOM 1048 C CA . PRO A 1 134 ? 3.408 -5.473 22.054 1.00 85.06 134 PRO A CA 1
ATOM 1049 C C . PRO A 1 134 ? 2.708 -5.180 20.721 1.00 85.06 134 PRO A C 1
ATOM 1051 O O . PRO A 1 134 ? 2.301 -4.045 20.448 1.00 85.06 134 PRO A O 1
ATOM 1054 N N . THR A 1 135 ? 2.575 -6.210 19.886 1.00 86.75 135 THR A N 1
ATOM 1055 C CA . THR A 1 135 ? 1.704 -6.136 18.711 1.00 86.75 135 THR A CA 1
ATOM 1056 C C . THR A 1 135 ? 0.250 -6.156 19.185 1.00 86.75 135 THR A C 1
ATOM 1058 O O . THR A 1 135 ? -0.134 -7.009 19.980 1.00 86.75 135 THR A O 1
ATOM 1061 N N . THR A 1 136 ? -0.562 -5.210 18.713 1.00 89.75 136 THR A N 1
ATOM 1062 C CA . THR A 1 136 ? -1.979 -5.102 19.091 1.00 89.75 136 THR A CA 1
ATOM 1063 C C . THR A 1 136 ? -2.856 -5.231 17.853 1.00 89.75 136 THR A C 1
ATOM 1065 O O . THR A 1 136 ? -2.699 -4.457 16.904 1.00 89.75 136 THR A O 1
ATOM 1068 N N . ILE A 1 137 ? -3.809 -6.159 17.887 1.00 90.81 137 ILE A N 1
ATOM 1069 C CA . ILE A 1 137 ? -4.846 -6.351 16.870 1.00 90.81 137 ILE A CA 1
ATOM 1070 C C . ILE A 1 137 ? -6.146 -5.748 17.403 1.00 90.81 137 ILE A C 1
ATOM 1072 O O . ILE A 1 137 ? -6.566 -6.037 18.518 1.00 90.81 137 ILE A O 1
ATOM 1076 N N . THR A 1 138 ? -6.780 -4.856 16.647 1.00 90.81 138 THR A N 1
ATOM 1077 C CA . THR A 1 138 ? -7.981 -4.121 17.067 1.00 90.81 138 THR A CA 1
ATOM 1078 C C . THR A 1 138 ? -9.082 -4.256 16.026 1.00 90.81 138 THR A C 1
ATOM 1080 O O . THR A 1 138 ? -8.851 -4.037 14.836 1.00 90.81 138 THR A O 1
ATOM 1083 N N . CYS A 1 139 ? -10.296 -4.574 16.470 1.00 90.19 139 CYS A N 1
ATOM 1084 C CA . CYS A 1 139 ? -11.461 -4.546 15.599 1.00 90.19 139 CYS A CA 1
ATOM 1085 C C . CYS A 1 139 ? -11.824 -3.091 15.237 1.00 90.19 139 CYS A C 1
ATOM 1087 O O . CYS A 1 139 ? -11.912 -2.246 16.128 1.00 90.19 139 CYS A O 1
ATOM 1089 N N . PRO A 1 140 ? -12.036 -2.775 13.948 1.00 86.94 140 PRO A N 1
ATOM 1090 C CA . PRO A 1 140 ? -12.423 -1.434 13.519 1.00 86.94 140 PRO A CA 1
ATOM 1091 C C . PRO A 1 140 ? -13.905 -1.105 13.761 1.00 86.94 140 PRO A C 1
ATOM 1093 O O . PRO A 1 140 ? -14.282 0.060 13.675 1.00 86.94 140 PRO A O 1
ATOM 1096 N N . LYS A 1 141 ? -14.754 -2.109 14.006 1.00 85.19 141 LYS A N 1
ATOM 1097 C CA . LYS A 1 141 ? -16.202 -1.932 14.141 1.00 85.19 141 LYS A CA 1
ATOM 1098 C C . LYS A 1 141 ? -16.524 -1.150 15.415 1.00 85.19 141 LYS A C 1
ATOM 1100 O O . LYS A 1 141 ? -16.150 -1.570 16.505 1.00 85.19 141 LYS A O 1
ATOM 1105 N N . THR A 1 142 ? -17.262 -0.049 15.289 1.00 79.25 142 THR A N 1
ATOM 1106 C CA . THR A 1 142 ? -17.635 0.833 16.412 1.00 79.25 142 THR A CA 1
ATOM 1107 C C . THR A 1 142 ? -18.409 0.097 17.511 1.00 79.25 142 THR A C 1
ATOM 1109 O O . THR A 1 142 ? -18.195 0.359 18.692 1.00 79.25 142 THR A O 1
ATOM 1112 N N . SER A 1 143 ? -19.237 -0.886 17.144 1.00 79.94 143 SER A N 1
ATOM 1113 C CA . SER A 1 143 ? -19.966 -1.737 18.095 1.00 79.94 143 SER A CA 1
ATOM 1114 C C . SER A 1 143 ? -19.136 -2.871 18.712 1.00 79.94 143 SER A C 1
ATOM 1116 O O . SER A 1 143 ? -19.590 -3.511 19.659 1.00 79.94 143 SER A O 1
ATOM 1118 N N . CYS A 1 144 ? -17.919 -3.132 18.222 1.00 79.38 144 CYS A N 1
ATOM 1119 C CA . CYS A 1 144 ? -17.069 -4.214 18.708 1.00 79.38 144 CYS A CA 1
ATOM 1120 C C . CYS A 1 144 ? -15.702 -3.690 19.166 1.00 79.38 144 CYS A C 1
ATOM 1122 O O . CYS A 1 144 ? -14.769 -3.554 18.384 1.00 79.38 144 CYS A O 1
ATOM 1124 N N . ALA A 1 145 ? -15.543 -3.477 20.473 1.00 78.25 145 ALA A N 1
ATOM 1125 C CA . ALA A 1 145 ? -14.280 -3.047 21.079 1.00 78.25 145 ALA A CA 1
ATOM 1126 C C . ALA A 1 145 ? -13.294 -4.213 21.329 1.00 78.25 145 ALA A C 1
ATOM 1128 O O . ALA A 1 145 ? -12.642 -4.274 22.371 1.00 78.25 145 ALA A O 1
ATOM 1129 N N . HIS A 1 146 ? -13.217 -5.194 20.422 1.00 83.44 146 HIS A N 1
ATOM 1130 C CA . HIS A 1 146 ? -12.311 -6.328 20.605 1.00 83.44 146 HIS A CA 1
ATOM 1131 C C . HIS A 1 146 ? -10.863 -5.937 20.304 1.00 83.44 146 HIS A C 1
ATOM 1133 O O . HIS A 1 146 ? -10.556 -5.429 19.222 1.00 83.44 146 HIS A O 1
ATOM 1139 N N . VAL A 1 147 ? -9.983 -6.210 21.264 1.00 83.00 147 VAL A N 1
ATOM 1140 C CA . VAL A 1 147 ? -8.544 -5.997 21.161 1.00 83.00 147 VAL A CA 1
ATOM 1141 C C . VAL A 1 147 ? -7.843 -7.273 21.612 1.00 83.00 147 VAL A C 1
ATOM 1143 O O . VAL A 1 147 ? -8.194 -7.819 22.658 1.00 83.00 147 VAL A O 1
ATOM 1146 N N . VAL A 1 148 ? -6.877 -7.728 20.820 1.00 84.56 148 VAL A N 1
ATOM 1147 C CA . VAL A 1 148 ? -5.963 -8.825 21.150 1.00 84.56 148 VAL A CA 1
ATOM 1148 C C . VAL A 1 148 ? -4.560 -8.234 21.235 1.00 84.56 148 VAL A C 1
ATOM 1150 O O . VAL A 1 148 ? -4.146 -7.488 20.345 1.00 84.56 148 VAL A O 1
ATOM 1153 N N . GLU A 1 149 ? -3.843 -8.522 22.316 1.00 80.44 149 GLU A N 1
ATOM 1154 C CA . GLU A 1 149 ? -2.447 -8.124 22.494 1.00 80.44 149 GLU A CA 1
ATOM 1155 C C . GLU A 1 149 ? -1.565 -9.367 22.486 1.00 80.44 149 GLU A C 1
ATOM 1157 O O . GLU A 1 149 ? -1.787 -10.297 23.258 1.00 80.44 149 GLU A O 1
ATOM 1162 N N . GLU A 1 150 ? -0.567 -9.372 21.609 1.00 71.56 150 GLU A N 1
ATOM 1163 C CA . GLU A 1 150 ? 0.364 -10.482 21.452 1.00 71.56 150 GLU A CA 1
ATOM 1164 C C . GLU A 1 150 ? 1.688 -10.107 22.124 1.00 71.56 150 GLU A C 1
ATOM 1166 O O . GLU A 1 150 ? 2.482 -9.313 21.603 1.00 71.56 150 GLU A O 1
ATOM 1171 N N . PHE A 1 151 ? 1.892 -10.626 23.334 1.00 65.44 151 PHE A N 1
ATOM 1172 C CA . PHE A 1 151 ? 3.144 -10.502 24.068 1.00 65.44 151 PHE A CA 1
ATOM 1173 C C . PHE A 1 151 ? 4.013 -11.716 23.738 1.00 65.44 151 PHE A C 1
ATOM 1175 O O . PHE A 1 151 ? 3.808 -12.792 24.286 1.00 65.44 151 PHE A O 1
ATOM 1182 N N . GLU A 1 152 ? 4.981 -11.554 22.837 1.00 58.09 152 GLU A N 1
ATOM 1183 C CA . GLU A 1 152 ? 6.070 -12.527 22.729 1.00 58.09 152 GLU A CA 1
ATOM 1184 C C . GLU A 1 152 ? 6.962 -12.362 23.965 1.00 58.09 152 GLU A C 1
ATOM 1186 O O . GLU A 1 152 ? 7.510 -11.277 24.201 1.00 58.09 152 GLU A O 1
ATOM 1191 N N . GLU A 1 153 ? 7.088 -13.421 24.766 1.00 50.66 153 GLU A N 1
ATOM 1192 C CA . GLU A 1 153 ? 8.089 -13.498 25.824 1.00 50.66 153 GLU A CA 1
ATOM 1193 C C . GLU A 1 153 ? 9.466 -13.311 25.181 1.00 50.66 153 GLU A C 1
ATOM 1195 O O . GLU A 1 153 ? 9.897 -14.082 24.324 1.00 50.66 153 GLU A O 1
ATOM 1200 N N . ILE A 1 154 ? 10.154 -12.231 25.550 1.00 55.84 154 ILE A N 1
ATOM 1201 C CA . ILE A 1 154 ? 11.559 -12.063 25.203 1.00 55.84 154 ILE A CA 1
ATOM 1202 C C . ILE A 1 154 ? 12.296 -13.068 26.085 1.00 55.84 154 ILE A C 1
ATOM 1204 O O . ILE A 1 154 ? 12.618 -12.747 27.228 1.00 55.84 154 ILE A O 1
ATOM 1208 N N . GLU A 1 155 ? 12.541 -14.283 25.587 1.00 45.50 155 GLU A N 1
ATOM 1209 C CA . GLU A 1 155 ? 13.576 -15.127 26.175 1.00 45.50 155 GLU A CA 1
ATOM 1210 C C . GLU A 1 155 ? 14.872 -14.314 26.145 1.00 45.50 155 GLU A C 1
ATOM 1212 O O . GLU A 1 155 ? 15.419 -13.970 25.091 1.00 45.50 155 GLU A O 1
ATOM 1217 N N . ALA A 1 156 ? 15.308 -13.916 27.336 1.00 48.00 156 ALA A N 1
ATOM 1218 C CA . ALA A 1 156 ? 16.557 -13.229 27.575 1.00 48.00 156 ALA A CA 1
ATOM 1219 C C . ALA A 1 156 ? 17.714 -14.200 27.299 1.00 48.00 156 ALA A C 1
ATOM 1221 O O . ALA A 1 156 ? 18.297 -14.768 28.211 1.00 48.00 156 ALA A O 1
ATOM 1222 N N . GLY A 1 157 ? 18.040 -14.406 26.024 1.00 42.16 157 GLY A N 1
ATOM 1223 C CA . GLY A 1 157 ? 19.251 -15.100 25.597 1.00 42.16 157 GLY A CA 1
ATOM 1224 C C . GLY A 1 157 ? 20.456 -14.163 25.641 1.00 42.16 157 GLY A C 1
ATOM 1225 O O . GLY A 1 157 ? 20.956 -13.743 24.597 1.00 42.16 157 GLY A O 1
ATOM 1226 N N . ALA A 1 158 ? 20.892 -13.794 26.843 1.00 49.06 158 ALA A N 1
ATOM 1227 C CA . ALA A 1 158 ? 22.198 -13.200 27.099 1.00 49.06 158 ALA A CA 1
ATOM 1228 C C . ALA A 1 158 ? 22.852 -13.951 28.274 1.00 49.06 158 ALA A C 1
ATOM 1230 O O . ALA A 1 158 ? 22.178 -14.194 29.266 1.00 49.06 158 ALA A O 1
ATOM 1231 N N . GLU A 1 159 ? 24.148 -14.259 28.123 1.00 46.94 159 GLU A N 1
ATOM 1232 C CA . GLU A 1 159 ? 25.010 -15.152 28.936 1.00 46.94 159 GLU A CA 1
ATOM 1233 C C . GLU A 1 159 ? 24.799 -16.649 28.623 1.00 46.94 159 GLU A C 1
ATOM 1235 O O . GLU A 1 159 ? 23.699 -17.161 28.723 1.00 46.94 159 GLU A O 1
ATOM 1240 N N . GLU A 1 160 ? 25.775 -17.417 28.128 1.00 45.22 160 GLU A N 1
ATOM 1241 C CA . GLU A 1 160 ? 27.182 -17.471 28.536 1.00 45.22 160 GLU A CA 1
ATOM 1242 C C . GLU A 1 160 ? 28.165 -17.401 27.348 1.00 45.22 160 GLU A C 1
ATOM 1244 O O . GLU A 1 160 ? 28.313 -18.330 26.553 1.00 45.22 160 GLU A O 1
ATOM 1249 N N . ALA A 1 161 ? 28.928 -16.310 27.285 1.00 50.69 161 ALA A N 1
ATOM 1250 C CA . ALA A 1 161 ? 30.309 -16.366 26.831 1.00 50.69 161 ALA A CA 1
ATOM 1251 C C . ALA A 1 161 ? 31.190 -16.325 28.089 1.00 50.69 161 ALA A C 1
ATOM 1253 O O . ALA A 1 161 ? 31.003 -15.436 28.914 1.00 50.69 161 ALA A O 1
ATOM 1254 N N . ALA A 1 162 ? 32.159 -17.245 28.163 1.00 48.62 162 ALA A N 1
ATOM 1255 C CA . ALA A 1 162 ? 33.249 -17.364 29.144 1.00 48.62 162 ALA A CA 1
ATOM 1256 C C . ALA A 1 162 ? 33.049 -18.321 30.338 1.00 48.62 162 ALA A C 1
ATOM 1258 O O . ALA A 1 162 ? 32.917 -17.853 31.456 1.00 48.62 162 ALA A O 1
ATOM 1259 N N . VAL A 1 163 ? 33.218 -19.638 30.120 1.00 48.78 163 VAL A N 1
ATOM 1260 C CA . VAL A 1 163 ? 34.068 -20.515 30.967 1.00 48.78 163 VAL A CA 1
ATOM 1261 C C . VAL A 1 163 ? 34.586 -21.709 30.138 1.00 48.78 163 VAL A C 1
ATOM 1263 O O . VAL A 1 163 ? 33.896 -22.719 30.017 1.00 48.78 163 VAL A O 1
ATOM 1266 N N . LYS A 1 164 ? 35.803 -21.572 29.590 1.00 40.53 164 LYS A N 1
ATOM 1267 C CA . LYS A 1 164 ? 36.947 -22.520 29.533 1.00 40.53 164 LYS A CA 1
ATOM 1268 C C . LYS A 1 164 ? 37.805 -22.323 28.290 1.00 40.53 164 LYS A C 1
ATOM 1270 O O . LYS A 1 164 ? 37.268 -22.427 27.170 1.00 40.53 164 LYS A O 1
#

Foldseek 3Di:
DDWDADPVGIKDADPPPPVGGDIFDADPVRHTDDPDDDWAFDPDADPVDVHDTDTDDPDQPDDPDNDDDFDFPPFADLDPPDRFGWTFDDDPPATWTATPPDGQTHDADKDQPDADPPRRGRIWHWDPDDPVAFIKTAHSHPVDGDIDGDDDPPPPPDDDDDDD

pLDDT: mean 81.33, std 11.36, range [40.53, 93.12]

Radius of gyration: 24.83 Å; chains: 1; bounding box: 63×38×65 Å

Sequence (164 aa):
MVLRTGRYGKFVACSTYPKCDHVINLDKDGNKLPPKEPPVKTDKECPKCKPGMLLIRKSRKGEKCKYTSPMELNLNCPEENCEGDLDHTRIGRRRAIACSKCEFQAYGNVDKSNPCEKCGNSWTLVKNKTKKKPTTITCPKTSCAHVVEEFEEIEAGAEEAAVK

Secondary structure (DSSP, 8-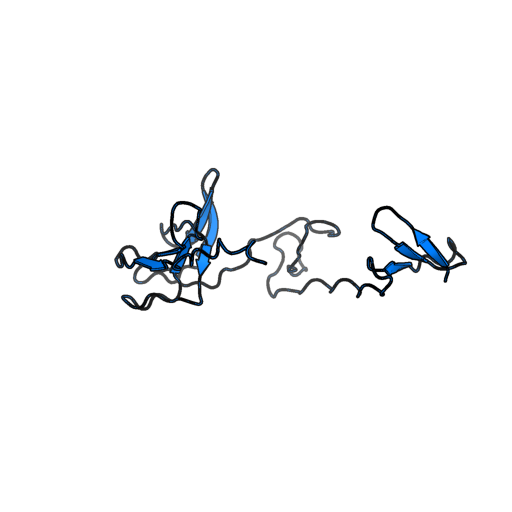state):
-EEEEETTEEEEE-TTTTS---EEEB-TTSPBPPPPPPPEEEEEEPTTSSS-EEEE-S-STT-S-----PPP---B--STT--PBEEEEEETTEEEEEESSSS-EE-SEEESSS--TTT--S-EEEE--BTTB-EEEE---TT---EEEE--------------